Protein AF-Q10VW1-F1 (afdb_monomer_lite)

InterPro domains:
  IPR025457 Domain of unknown function DUF4277 [PF14104] (2-82)

Structure (mmCIF, N/CA/C/O backbone):
data_AF-Q10VW1-F1
#
_entry.id   AF-Q10VW1-F1
#
loop_
_atom_site.group_PDB
_atom_site.id
_atom_site.type_symbol
_atom_site.label_atom_id
_atom_site.label_alt_id
_atom_site.label_comp_id
_atom_site.label_asym_id
_atom_site.label_entity_id
_atom_site.label_seq_id
_atom_site.pdbx_PDB_ins_code
_atom_site.Cartn_x
_atom_site.Cartn_y
_atom_site.Cartn_z
_atom_site.occupancy
_atom_site.B_iso_or_equi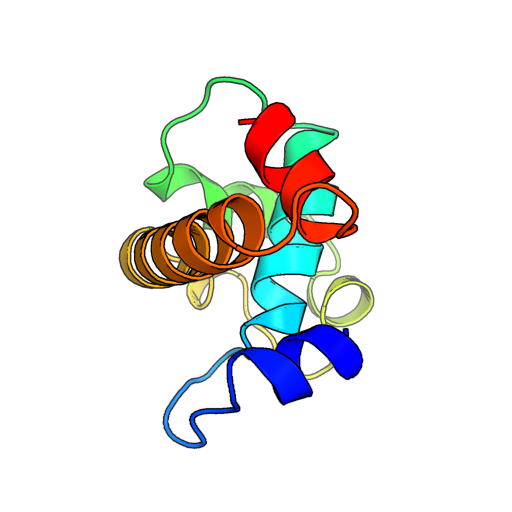v
_atom_site.auth_seq_id
_atom_site.auth_comp_id
_atom_site.auth_asym_id
_atom_site.auth_atom_id
_atom_site.pdbx_PDB_model_num
ATOM 1 N N . MET A 1 1 ? 3.885 -10.685 6.917 1.00 62.25 1 MET A N 1
ATOM 2 C CA . MET A 1 1 ? 3.449 -9.301 7.209 1.00 62.25 1 MET A CA 1
ATOM 3 C C . MET A 1 1 ? 3.435 -8.990 8.695 1.00 62.25 1 MET A C 1
ATOM 5 O O . MET A 1 1 ? 3.818 -7.882 9.040 1.00 62.25 1 MET A O 1
ATOM 9 N N . GLU A 1 2 ? 3.122 -9.950 9.572 1.00 68.81 2 GLU A N 1
ATOM 10 C CA . GLU A 1 2 ? 3.239 -9.770 11.033 1.00 68.81 2 GLU A CA 1
ATOM 11 C C . GLU A 1 2 ? 4.623 -9.292 11.488 1.00 68.81 2 GLU A C 1
ATOM 13 O O . GLU A 1 2 ? 4.698 -8.348 12.261 1.00 68.81 2 GLU A O 1
ATOM 18 N N . LEU A 1 3 ? 5.716 -9.835 10.937 1.00 70.50 3 LEU A N 1
ATOM 19 C CA . LEU A 1 3 ? 7.074 -9.377 11.270 1.00 70.50 3 LEU A CA 1
ATOM 20 C C . LEU A 1 3 ? 7.308 -7.887 10.960 1.00 70.50 3 LEU A C 1
ATOM 22 O O . LEU A 1 3 ? 8.066 -7.224 11.659 1.00 70.50 3 LEU A O 1
ATOM 26 N N . ILE A 1 4 ? 6.685 -7.356 9.903 1.00 71.62 4 ILE A N 1
ATOM 27 C CA . ILE A 1 4 ? 6.852 -5.945 9.537 1.00 71.62 4 ILE A CA 1
ATOM 28 C C . ILE A 1 4 ? 6.004 -5.061 10.448 1.00 71.62 4 ILE A C 1
ATOM 30 O O . ILE A 1 4 ? 6.515 -4.079 10.971 1.00 71.62 4 ILE A O 1
ATOM 34 N N . ASN A 1 5 ? 4.759 -5.460 10.711 1.00 74.00 5 ASN A N 1
ATOM 35 C CA . ASN A 1 5 ? 3.902 -4.780 11.684 1.00 74.00 5 ASN A CA 1
ATOM 36 C C . ASN A 1 5 ? 4.524 -4.785 13.092 1.00 74.00 5 ASN A C 1
ATOM 38 O O . ASN A 1 5 ? 4.390 -3.819 13.826 1.00 74.00 5 ASN A O 1
ATOM 42 N N . GLN A 1 6 ? 5.256 -5.839 13.463 1.00 75.88 6 GLN A N 1
ATOM 43 C CA . GLN A 1 6 ? 5.997 -5.883 14.723 1.00 75.88 6 GLN A CA 1
ATOM 44 C C . GLN A 1 6 ? 7.176 -4.898 14.741 1.00 75.88 6 GLN A C 1
ATOM 46 O O . GLN A 1 6 ? 7.459 -4.306 15.777 1.00 75.88 6 GLN A O 1
ATOM 51 N N . LYS A 1 7 ? 7.879 -4.732 13.612 1.00 74.31 7 LYS A N 1
ATOM 52 C CA . LYS A 1 7 ? 9.054 -3.851 13.510 1.00 74.31 7 LYS A CA 1
ATOM 53 C C . LYS A 1 7 ? 8.701 -2.370 13.378 1.00 74.31 7 LYS A C 1
ATOM 55 O O . LYS A 1 7 ? 9.436 -1.546 13.904 1.00 74.31 7 LYS A O 1
ATOM 60 N N . LEU A 1 8 ? 7.627 -2.051 12.659 1.00 75.62 8 LEU A N 1
ATOM 61 C CA . LEU A 1 8 ? 7.201 -0.675 12.374 1.00 75.62 8 LEU A CA 1
ATOM 62 C C . LEU A 1 8 ? 6.043 -0.210 13.269 1.00 75.62 8 LEU A C 1
ATOM 64 O O . LEU A 1 8 ? 5.707 0.967 13.275 1.00 75.62 8 LEU A O 1
ATOM 68 N N . GLY A 1 9 ? 5.455 -1.118 14.050 1.00 70.88 9 GLY A N 1
ATOM 69 C CA . GLY A 1 9 ? 4.266 -0.844 14.845 1.00 70.88 9 GLY A CA 1
ATOM 70 C C . GLY A 1 9 ? 2.974 -0.921 14.029 1.00 70.88 9 GLY A C 1
ATOM 71 O O . GLY A 1 9 ? 2.970 -1.053 12.803 1.00 70.88 9 GLY A O 1
ATOM 72 N N . VAL A 1 10 ? 1.853 -0.869 14.748 1.00 73.06 10 VAL A N 1
ATOM 73 C CA . VAL A 1 10 ? 0.507 -0.758 14.181 1.00 73.06 10 VAL A CA 1
ATOM 74 C C . VAL A 1 10 ? -0.137 0.476 14.791 1.00 73.06 10 VAL A C 1
ATOM 76 O O . VAL A 1 10 ? -0.272 0.556 16.012 1.00 73.06 10 VAL A O 1
ATOM 79 N N . ASP A 1 11 ? -0.530 1.424 13.947 1.00 78.31 11 ASP A N 1
ATOM 80 C CA . ASP A 1 11 ? -1.373 2.539 14.357 1.00 78.31 11 ASP A CA 1
ATOM 81 C C . ASP A 1 11 ? -2.845 2.126 14.230 1.00 78.31 11 ASP A C 1
ATOM 83 O O . ASP A 1 11 ? -3.345 1.864 13.136 1.00 78.31 11 ASP A O 1
ATOM 87 N N . ASN A 1 12 ? -3.546 2.055 15.363 1.00 74.69 12 ASN A N 1
ATOM 88 C CA . ASN A 1 12 ? -4.960 1.675 15.408 1.00 74.69 12 ASN A CA 1
ATOM 89 C C . ASN A 1 12 ? -5.895 2.750 14.820 1.00 74.69 12 ASN A C 1
ATOM 91 O O . ASN A 1 12 ? -7.076 2.473 14.617 1.00 74.69 12 ASN A O 1
ATOM 95 N N . GLY A 1 13 ? -5.400 3.968 14.571 1.00 81.56 13 GLY A N 1
ATOM 96 C CA . GLY A 1 13 ? -6.134 5.022 13.870 1.00 81.56 13 GLY A CA 1
ATOM 97 C C . GLY A 1 13 ? -6.111 4.878 12.346 1.00 81.56 13 GLY A C 1
ATOM 98 O O . GLY A 1 13 ? -6.891 5.538 11.655 1.00 81.56 13 GLY A O 1
ATOM 99 N N . GLU A 1 14 ? -5.247 4.020 11.800 1.00 85.44 14 GLU A N 1
ATOM 100 C CA . GLU A 1 14 ? -5.122 3.834 10.359 1.00 85.44 14 GLU A CA 1
ATOM 101 C C . GLU A 1 14 ? -6.085 2.775 9.816 1.00 85.44 14 GLU A C 1
ATOM 103 O O . GLU A 1 14 ? -6.284 1.704 10.383 1.00 85.44 14 GLU A O 1
ATOM 108 N N . LYS A 1 15 ? -6.650 3.056 8.637 1.00 90.56 15 LYS A N 1
ATOM 109 C CA . LYS A 1 15 ? -7.576 2.148 7.941 1.00 90.56 15 LYS A CA 1
ATOM 110 C C . LYS A 1 15 ? -6.884 0.939 7.297 1.00 90.56 15 LYS A C 1
ATOM 112 O O . LYS A 1 15 ? -7.555 -0.000 6.879 1.00 90.56 15 LYS A O 1
ATOM 117 N N . ILE A 1 16 ? -5.557 0.979 7.163 1.00 91.00 16 ILE A N 1
ATOM 118 C CA . ILE A 1 16 ? -4.753 -0.073 6.538 1.00 91.00 16 ILE A CA 1
ATOM 119 C C . ILE A 1 16 ? -3.391 -0.185 7.222 1.00 91.00 16 ILE A C 1
ATOM 121 O O . ILE A 1 16 ? -2.694 0.811 7.415 1.00 91.00 16 ILE A O 1
ATOM 125 N N . ALA A 1 17 ? -2.989 -1.410 7.556 1.00 90.12 17 ALA A N 1
ATOM 126 C CA . ALA A 1 17 ? -1.723 -1.654 8.235 1.00 90.12 17 ALA A CA 1
ATOM 127 C C . ALA A 1 17 ? -0.529 -1.562 7.272 1.00 90.12 17 ALA A C 1
ATOM 129 O O . ALA A 1 17 ? -0.614 -1.950 6.103 1.00 90.12 17 ALA A O 1
ATOM 130 N N . THR A 1 18 ? 0.635 -1.167 7.787 1.00 87.75 18 THR A N 1
ATOM 131 C CA . THR A 1 18 ? 1.885 -1.055 7.015 1.00 87.75 18 THR A CA 1
ATOM 132 C C . THR A 1 18 ? 2.247 -2.339 6.266 1.00 87.75 18 THR A C 1
ATOM 134 O O . THR A 1 18 ? 2.588 -2.305 5.084 1.00 87.75 18 THR A O 1
ATOM 137 N N . GLY A 1 19 ? 2.089 -3.507 6.892 1.00 86.88 19 GLY A N 1
ATOM 138 C CA . GLY A 1 19 ? 2.304 -4.792 6.232 1.00 86.88 19 GLY A CA 1
ATOM 139 C C . GLY A 1 19 ? 1.355 -5.051 5.055 1.00 86.88 19 GLY A C 1
ATOM 140 O O . GLY A 1 19 ? 1.751 -5.711 4.097 1.00 86.88 19 GLY A O 1
ATOM 141 N N . GLN A 1 20 ? 0.126 -4.529 5.079 1.00 91.06 20 GLN A N 1
ATOM 142 C CA . GLN A 1 20 ? -0.801 -4.630 3.945 1.00 91.06 20 GLN A CA 1
ATOM 143 C C . GLN A 1 20 ? -0.392 -3.688 2.810 1.00 91.06 20 GLN A C 1
ATOM 145 O O . GLN A 1 20 ? -0.406 -4.106 1.655 1.00 91.06 20 GLN A O 1
ATOM 150 N N . VAL A 1 21 ? 0.062 -2.471 3.128 1.00 90.19 21 VAL A N 1
ATOM 151 C CA . VAL A 1 21 ? 0.612 -1.532 2.133 1.00 90.19 21 VAL A CA 1
ATOM 152 C C . VAL A 1 21 ? 1.850 -2.121 1.454 1.00 90.19 21 VAL A C 1
ATOM 154 O O . VAL A 1 21 ? 1.947 -2.107 0.233 1.00 90.19 21 VAL A O 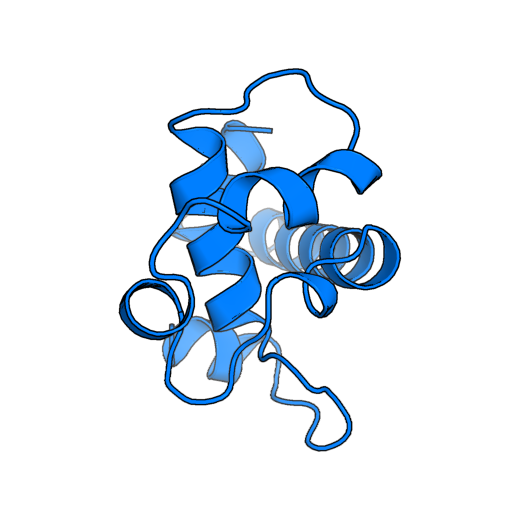1
ATOM 157 N N . ILE A 1 22 ? 2.751 -2.756 2.207 1.00 87.06 22 ILE A N 1
ATOM 158 C CA . ILE A 1 22 ? 3.915 -3.455 1.634 1.00 87.06 22 ILE A CA 1
ATOM 159 C C . ILE A 1 22 ? 3.487 -4.606 0.730 1.00 87.06 22 ILE A C 1
ATOM 161 O O . ILE A 1 22 ? 4.089 -4.839 -0.317 1.00 87.06 22 ILE A O 1
ATOM 165 N N . LYS A 1 23 ? 2.424 -5.324 1.104 1.00 88.06 23 LYS A N 1
ATOM 166 C CA . LYS A 1 23 ? 1.881 -6.402 0.274 1.00 88.06 23 LYS A CA 1
ATOM 167 C C . LYS A 1 23 ? 1.383 -5.828 -1.045 1.00 88.06 23 LYS A C 1
ATOM 169 O O . LYS A 1 23 ? 1.676 -6.389 -2.096 1.00 88.06 23 LYS A O 1
ATOM 174 N N . ALA A 1 24 ? 0.683 -4.699 -0.980 1.00 89.81 24 ALA A N 1
ATOM 175 C CA . ALA A 1 24 ? 0.228 -3.970 -2.149 1.00 89.81 24 ALA A CA 1
ATOM 176 C C . ALA A 1 24 ? 1.408 -3.495 -3.010 1.00 89.81 24 ALA A C 1
ATOM 178 O O . ALA A 1 24 ? 1.368 -3.697 -4.216 1.00 89.81 24 ALA A O 1
ATOM 179 N N . LEU A 1 25 ? 2.478 -2.950 -2.416 1.00 85.06 25 LEU A N 1
ATOM 180 C CA . LEU A 1 25 ? 3.682 -2.500 -3.132 1.00 85.06 25 LEU A CA 1
ATOM 181 C C . LEU A 1 25 ? 4.372 -3.643 -3.877 1.00 85.06 25 LEU A C 1
ATOM 183 O O . LEU A 1 25 ? 4.792 -3.464 -5.013 1.00 85.06 25 LEU A O 1
ATOM 187 N N . ILE A 1 26 ? 4.448 -4.833 -3.277 1.00 82.81 26 ILE A N 1
ATOM 188 C CA . ILE A 1 26 ? 5.002 -6.023 -3.938 1.00 82.81 26 ILE A CA 1
ATOM 189 C C . ILE A 1 26 ? 4.097 -6.466 -5.095 1.00 82.81 26 ILE A C 1
ATOM 191 O O . ILE A 1 26 ? 4.583 -6.745 -6.187 1.00 82.81 26 ILE A O 1
ATOM 195 N N . LEU A 1 27 ? 2.778 -6.507 -4.878 1.00 84.75 27 LEU A N 1
ATOM 196 C CA . LEU A 1 27 ? 1.807 -6.869 -5.918 1.00 84.75 27 LEU A CA 1
ATOM 197 C C . LEU A 1 27 ? 1.787 -5.856 -7.073 1.00 84.75 27 LEU A C 1
ATOM 199 O O . LEU A 1 27 ? 1.601 -6.245 -8.224 1.00 84.75 27 LEU A O 1
ATOM 203 N N . ASN A 1 28 ? 1.993 -4.575 -6.769 1.00 77.94 28 ASN A N 1
ATOM 204 C CA . ASN A 1 28 ? 2.042 -3.490 -7.738 1.00 77.94 28 ASN A CA 1
ATOM 205 C C . ASN A 1 28 ? 3.394 -3.424 -8.466 1.00 77.94 28 ASN A C 1
ATOM 207 O O . ASN A 1 28 ? 3.405 -3.260 -9.678 1.00 77.94 28 ASN A O 1
ATOM 211 N N . GLY A 1 29 ? 4.522 -3.657 -7.786 1.00 67.25 29 GLY A N 1
ATOM 212 C CA . GLY A 1 29 ? 5.861 -3.726 -8.393 1.00 67.25 29 GLY A CA 1
ATOM 213 C C . GLY A 1 29 ? 6.014 -4.847 -9.431 1.00 67.25 29 GLY A C 1
ATOM 214 O O . GLY A 1 29 ? 6.871 -4.771 -10.305 1.00 67.25 29 GLY A O 1
ATOM 215 N N . LEU A 1 30 ? 5.130 -5.850 -9.402 1.00 58.69 30 LEU A N 1
ATOM 216 C CA . LEU A 1 30 ? 5.007 -6.872 -10.447 1.00 58.69 30 LEU A CA 1
ATOM 217 C C . LEU A 1 30 ? 4.229 -6.398 -11.697 1.00 58.69 30 LEU A C 1
ATOM 219 O O . LEU A 1 30 ? 4.219 -7.113 -12.695 1.00 58.69 30 LEU A O 1
ATOM 223 N N . GLY A 1 31 ? 3.578 -5.227 -11.669 1.00 52.47 31 GLY A N 1
ATOM 224 C CA . GLY A 1 31 ? 2.688 -4.753 -12.742 1.00 52.47 31 GLY A CA 1
ATOM 225 C C . GLY A 1 31 ? 2.689 -3.246 -13.057 1.00 52.47 31 GLY A C 1
ATOM 226 O O . GLY A 1 31 ? 2.034 -2.852 -14.018 1.00 52.47 31 GLY A O 1
ATOM 227 N N . MET A 1 32 ? 3.387 -2.395 -12.295 1.00 56.75 32 MET A N 1
ATOM 228 C CA . MET A 1 32 ? 3.279 -0.926 -12.382 1.00 56.75 32 MET A CA 1
ATOM 229 C C . MET A 1 32 ? 4.604 -0.171 -12.192 1.00 56.75 32 MET A C 1
ATOM 231 O O . MET A 1 32 ? 4.655 0.912 -11.612 1.00 56.75 32 MET A O 1
ATOM 235 N N . VAL A 1 33 ? 5.690 -0.693 -12.757 1.00 55.38 33 VAL A N 1
ATOM 236 C CA . VAL A 1 33 ? 6.956 0.052 -12.821 1.00 55.38 33 VAL A CA 1
ATOM 237 C C . VAL A 1 33 ? 6.726 1.357 -13.608 1.00 55.38 33 VAL A C 1
ATOM 239 O O . VAL A 1 33 ? 6.194 1.311 -14.717 1.00 55.38 33 VAL A O 1
ATOM 242 N N . SER A 1 34 ? 7.129 2.509 -13.051 1.00 63.44 34 SER A N 1
ATOM 243 C CA . SER A 1 34 ? 7.141 3.865 -13.659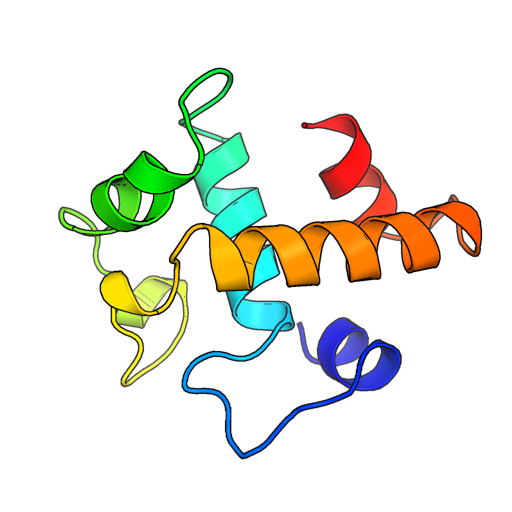 1.00 63.44 34 SER A CA 1
ATOM 244 C C . SER A 1 34 ? 5.828 4.676 -13.769 1.00 63.44 34 SER A C 1
ATOM 246 O O . SER A 1 34 ? 5.748 5.599 -14.581 1.00 63.44 34 SER A O 1
ATOM 248 N N . ARG A 1 35 ? 4.806 4.418 -12.937 1.00 72.75 35 ARG A N 1
ATOM 249 C CA . ARG A 1 35 ? 3.605 5.284 -12.851 1.00 72.75 35 ARG A CA 1
ATOM 250 C C . ARG A 1 35 ? 3.600 6.186 -11.601 1.00 72.75 35 ARG A C 1
ATOM 252 O O . ARG A 1 35 ? 4.150 5.785 -10.580 1.00 72.75 35 ARG A O 1
ATOM 259 N N . PRO A 1 36 ? 2.959 7.374 -11.647 1.00 80.50 36 PRO A N 1
ATOM 260 C CA . PRO A 1 36 ? 2.782 8.226 -10.468 1.00 80.50 36 PRO A CA 1
ATOM 261 C C . PRO A 1 36 ? 2.072 7.525 -9.296 1.00 80.50 36 PRO A C 1
ATOM 263 O O . PRO A 1 36 ? 1.113 6.784 -9.516 1.00 80.50 36 PRO A O 1
ATOM 266 N N . LEU A 1 37 ? 2.486 7.821 -8.055 1.00 79.38 37 LEU A N 1
ATOM 267 C CA . LEU A 1 37 ? 1.953 7.198 -6.828 1.00 79.38 37 LEU A CA 1
ATOM 268 C C . LEU A 1 37 ? 0.442 7.393 -6.634 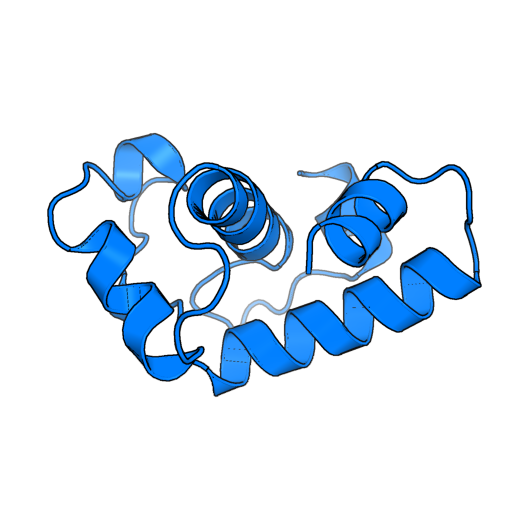1.00 79.38 37 LEU A C 1
ATOM 270 O O . LEU A 1 37 ? -0.227 6.492 -6.143 1.00 79.38 37 LEU A O 1
ATOM 274 N N . TYR A 1 38 ? -0.125 8.518 -7.075 1.00 80.44 38 TYR A N 1
ATOM 275 C CA . TYR A 1 38 ? -1.568 8.766 -6.959 1.00 80.44 38 TYR A CA 1
ATOM 276 C C . TYR A 1 38 ? -2.430 7.797 -7.796 1.00 80.44 38 TYR A C 1
ATOM 278 O O . TYR A 1 38 ? -3.624 7.667 -7.546 1.00 80.44 38 TYR A O 1
ATOM 286 N N . LEU A 1 39 ? -1.846 7.096 -8.780 1.00 84.88 39 LEU A N 1
ATOM 287 C CA . LEU A 1 39 ? -2.530 6.057 -9.568 1.00 84.88 39 LEU A CA 1
ATOM 288 C C . LEU A 1 39 ? -2.465 4.671 -8.910 1.00 84.88 39 LEU A C 1
ATOM 290 O O . LEU A 1 39 ? -2.961 3.693 -9.468 1.00 84.88 39 LEU A O 1
ATOM 294 N N . PHE A 1 40 ? -1.819 4.551 -7.753 1.00 86.94 40 PHE A N 1
ATOM 295 C CA . PHE A 1 40 ? -1.617 3.267 -7.100 1.00 86.94 40 PHE A CA 1
ATOM 296 C C . PHE A 1 40 ? -2.929 2.649 -6.607 1.00 86.94 40 PHE A C 1
ATOM 298 O O . PHE A 1 40 ? -3.135 1.448 -6.773 1.00 86.94 40 PHE A O 1
ATOM 305 N N . SER A 1 41 ? -3.843 3.454 -6.062 1.00 89.50 41 SER A N 1
ATOM 306 C CA . SER A 1 41 ? -5.189 3.002 -5.688 1.00 89.50 41 SER A CA 1
ATOM 307 C C . SER A 1 41 ? -5.946 2.430 -6.895 1.00 89.50 41 SER A C 1
ATOM 309 O O . SER A 1 41 ? -6.529 1.349 -6.791 1.00 89.50 41 SER A O 1
ATOM 311 N N . GLN A 1 42 ? -5.834 3.074 -8.064 1.00 89.12 42 GLN A N 1
ATOM 312 C CA . GLN A 1 42 ? -6.483 2.643 -9.310 1.00 89.12 42 GLN A CA 1
ATOM 313 C C . GLN A 1 42 ? -6.032 1.258 -9.771 1.00 89.12 42 GLN A C 1
ATOM 315 O O . GLN A 1 42 ? -6.815 0.508 -10.348 1.00 89.12 42 GLN A O 1
ATOM 320 N N . PHE A 1 43 ? -4.789 0.864 -9.473 1.00 86.56 43 PHE A N 1
ATOM 321 C CA . PHE A 1 43 ? -4.318 -0.490 -9.769 1.00 86.56 43 PHE A CA 1
ATOM 322 C C . PHE A 1 43 ? -5.191 -1.571 -9.136 1.00 86.56 43 PHE A C 1
ATOM 324 O O . PHE A 1 43 ? -5.259 -2.674 -9.670 1.00 86.56 43 PHE A O 1
ATOM 331 N N . PHE A 1 44 ? -5.800 -1.292 -7.984 1.00 89.81 44 PHE A N 1
ATOM 332 C CA . PHE A 1 44 ? -6.590 -2.264 -7.239 1.00 89.81 44 PHE A CA 1
ATOM 333 C C . PHE A 1 44 ? -8.099 -2.140 -7.473 1.00 89.81 44 PHE A C 1
ATOM 335 O O . PHE A 1 44 ? -8.830 -2.986 -6.966 1.00 89.81 44 PHE A O 1
ATOM 342 N N . GLU A 1 45 ? -8.570 -1.150 -8.240 1.00 89.25 45 GLU A N 1
ATOM 343 C CA . GLU A 1 45 ? -10.004 -0.940 -8.508 1.00 89.25 45 GLU A CA 1
ATOM 344 C C . GLU A 1 45 ? -10.645 -2.115 -9.256 1.00 89.25 45 GLU A C 1
ATOM 346 O O . GLU A 1 45 ? -11.769 -2.510 -8.955 1.00 89.25 45 GLU A O 1
ATOM 351 N N . ASP A 1 46 ? -9.917 -2.720 -10.194 1.00 88.06 46 ASP A N 1
ATOM 352 C CA . ASP A 1 46 ? -10.366 -3.868 -10.987 1.00 88.06 46 ASP A CA 1
ATOM 353 C C . ASP A 1 46 ? -9.932 -5.223 -10.388 1.00 88.06 46 ASP A C 1
ATOM 355 O O . ASP A 1 46 ? -10.062 -6.270 -11.029 1.00 88.06 46 ASP A O 1
ATOM 359 N N . LYS A 1 47 ? -9.402 -5.229 -9.155 1.00 88.19 47 LYS A N 1
ATOM 360 C CA . LYS A 1 47 ? -8.855 -6.424 -8.492 1.00 88.19 47 LYS A CA 1
ATOM 361 C C . LYS A 1 47 ? -9.662 -6.779 -7.256 1.00 88.19 47 LYS A C 1
ATOM 363 O O . LYS A 1 47 ? -10.242 -5.935 -6.586 1.00 88.19 47 LYS A O 1
ATOM 368 N N . ALA A 1 48 ? -9.629 -8.059 -6.891 1.00 92.56 48 ALA A N 1
ATOM 369 C CA . ALA A 1 48 ? -10.226 -8.551 -5.652 1.00 92.56 48 ALA A CA 1
ATOM 370 C C . ALA A 1 48 ? -9.389 -8.124 -4.426 1.00 92.56 48 ALA A C 1
ATOM 372 O O . ALA A 1 48 ? -8.748 -8.960 -3.786 1.00 92.56 48 ALA A O 1
ATOM 373 N N . ILE A 1 49 ? -9.352 -6.821 -4.121 1.00 92.75 49 ILE A N 1
ATOM 374 C CA . ILE A 1 49 ? -8.447 -6.229 -3.129 1.00 92.75 49 ILE A CA 1
ATOM 375 C C . ILE A 1 49 ? -8.614 -6.841 -1.739 1.00 92.75 49 ILE A C 1
ATOM 377 O O . ILE A 1 49 ? -7.613 -7.149 -1.102 1.00 92.75 49 ILE A O 1
ATOM 381 N N . GLU A 1 50 ? -9.839 -7.136 -1.301 1.00 94.00 50 GLU A N 1
ATOM 382 C CA . GLU A 1 50 ? -10.059 -7.776 -0.002 1.00 94.00 50 GLU A CA 1
ATOM 383 C C . GLU A 1 50 ? -9.447 -9.180 0.065 1.00 94.00 50 GLU A C 1
ATOM 385 O O . GLU A 1 50 ? -8.857 -9.574 1.069 1.00 94.00 50 GLU A O 1
ATOM 390 N N . LYS A 1 51 ? -9.498 -9.929 -1.043 1.00 92.31 51 LYS A N 1
ATOM 391 C CA . LYS A 1 51 ? -8.844 -11.240 -1.144 1.00 92.31 51 LYS A CA 1
ATOM 392 C C . LYS A 1 51 ? -7.319 -11.109 -1.147 1.00 92.31 51 LYS A C 1
ATOM 394 O O . LYS A 1 51 ? -6.615 -11.992 -0.658 1.00 92.31 51 LYS A O 1
ATOM 399 N N . LEU A 1 52 ? -6.800 -10.022 -1.714 1.00 91.00 52 LEU A N 1
ATOM 400 C CA . LEU A 1 52 ? -5.365 -9.773 -1.825 1.00 91.00 52 LEU A CA 1
ATOM 401 C C . LEU A 1 52 ? -4.768 -9.224 -0.528 1.00 91.00 52 LEU A C 1
ATOM 403 O O . LEU A 1 52 ? -3.681 -9.652 -0.141 1.00 91.00 52 LEU A O 1
ATOM 407 N N . LEU A 1 53 ? -5.448 -8.302 0.149 1.00 91.56 53 LEU A N 1
ATOM 408 C CA . LEU A 1 53 ? -4.898 -7.503 1.246 1.00 91.56 53 LEU A CA 1
ATOM 409 C C . LEU A 1 53 ? -5.584 -7.761 2.594 1.00 91.56 53 LEU A C 1
ATOM 411 O O . LEU A 1 53 ? -4.948 -7.543 3.623 1.00 91.56 53 LEU A O 1
ATOM 415 N N . GLY A 1 54 ? -6.806 -8.294 2.609 1.00 92.75 54 GLY A N 1
ATOM 416 C CA . GLY A 1 54 ? -7.576 -8.619 3.813 1.00 92.75 54 GLY A CA 1
ATOM 417 C C . GLY A 1 54 ? -8.991 -8.036 3.785 1.00 92.75 54 GLY A C 1
ATOM 418 O O . GLY A 1 54 ? -9.257 -7.064 3.082 1.00 92.75 54 GLY A O 1
ATOM 419 N N . THR A 1 55 ? -9.896 -8.630 4.561 1.00 92.25 55 THR A N 1
ATOM 420 C CA . THR A 1 55 ? -11.304 -8.210 4.666 1.00 92.25 55 THR A C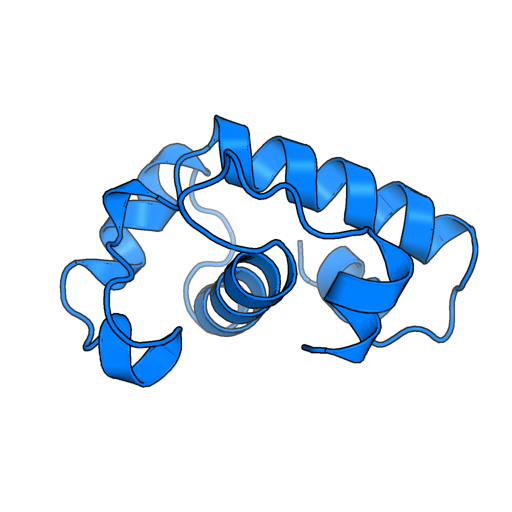A 1
ATOM 421 C C . THR A 1 55 ? -11.430 -6.752 5.113 1.00 92.25 55 THR A C 1
ATOM 423 O O . THR A 1 55 ? -10.734 -6.337 6.041 1.00 92.25 55 THR A O 1
ATOM 426 N N . GLY A 1 56 ? -12.334 -5.987 4.489 1.00 91.81 56 GLY A N 1
ATOM 427 C CA . GLY A 1 56 ? -12.610 -4.591 4.840 1.00 91.81 56 GLY A CA 1
ATOM 428 C C . GLY A 1 56 ? -11.600 -3.581 4.291 1.00 91.81 56 GLY A C 1
ATOM 429 O O . GLY A 1 56 ? -11.711 -2.391 4.589 1.00 91.81 56 GLY A O 1
ATOM 430 N N . ILE A 1 57 ? -10.618 -4.028 3.500 1.00 93.88 57 ILE A N 1
ATOM 431 C CA . ILE A 1 57 ? -9.655 -3.145 2.838 1.00 93.88 57 ILE A CA 1
ATOM 432 C C . ILE A 1 57 ? -10.249 -2.586 1.548 1.00 93.88 57 ILE A C 1
ATOM 434 O O . ILE A 1 57 ? -10.702 -3.333 0.685 1.00 93.88 57 ILE A O 1
ATOM 438 N N . ASN A 1 58 ? -10.169 -1.266 1.399 1.00 93.44 58 ASN A N 1
ATOM 439 C CA . ASN A 1 58 ? -10.565 -0.533 0.203 1.00 93.44 58 ASN A CA 1
ATOM 440 C C . ASN A 1 58 ? -9.316 0.030 -0.506 1.00 93.44 58 ASN A C 1
ATOM 442 O O . ASN A 1 58 ? -8.335 0.395 0.149 1.00 93.44 58 ASN A O 1
ATOM 446 N N . SER A 1 59 ? -9.338 0.094 -1.841 1.00 92.69 59 SER A N 1
ATOM 447 C CA . SER A 1 59 ? -8.253 0.658 -2.653 1.00 92.69 59 SER A CA 1
ATOM 448 C C . SER A 1 59 ? -7.968 2.124 -2.325 1.00 92.69 59 SER A C 1
ATOM 450 O O . SER A 1 59 ? -6.815 2.541 -2.394 1.00 92.69 59 SER A O 1
ATOM 452 N N . GLU A 1 60 ? -8.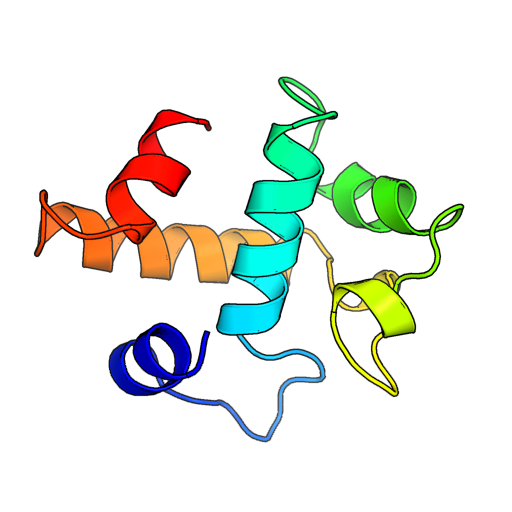969 2.889 -1.885 1.00 92.50 60 GLU A N 1
ATOM 453 C CA . GLU A 1 60 ? -8.820 4.291 -1.468 1.00 92.50 60 GLU A CA 1
ATOM 454 C C . GLU A 1 60 ? -7.888 4.470 -0.251 1.00 92.50 60 GLU A C 1
ATOM 456 O O . GLU A 1 60 ? -7.346 5.554 -0.021 1.00 92.50 60 GLU A O 1
ATOM 461 N N . TYR A 1 61 ? -7.665 3.406 0.532 1.00 93.19 61 TYR A N 1
ATOM 462 C CA . TYR A 1 61 ? -6.742 3.433 1.671 1.00 93.19 61 TYR A CA 1
ATOM 463 C C . TYR A 1 61 ? -5.273 3.445 1.218 1.00 93.19 61 TYR A C 1
ATOM 465 O O . TYR A 1 61 ? -4.390 3.789 2.002 1.00 93.19 61 TYR A O 1
ATOM 473 N N . LEU A 1 62 ? -5.010 3.094 -0.044 1.00 90.62 62 LEU A N 1
ATOM 474 C CA . LEU A 1 62 ? -3.698 3.119 -0.688 1.00 90.62 62 LEU A CA 1
ATOM 475 C C . LEU A 1 62 ? -3.496 4.438 -1.454 1.00 90.62 62 LEU A C 1
ATOM 477 O O . LEU A 1 62 ? -3.229 4.437 -2.655 1.00 90.62 62 LEU A O 1
ATOM 481 N N . ASN A 1 63 ? -3.666 5.564 -0.763 1.00 89.25 63 ASN A N 1
ATOM 482 C CA . ASN A 1 63 ? -3.333 6.885 -1.302 1.00 89.25 63 ASN A CA 1
ATOM 483 C C . ASN A 1 63 ? -1.826 7.172 -1.209 1.00 89.25 63 ASN A C 1
ATOM 485 O O . ASN A 1 63 ? -1.087 6.519 -0.466 1.00 89.25 63 ASN A O 1
ATOM 489 N N . ASP A 1 64 ? -1.387 8.162 -1.979 1.00 86.88 64 ASP A N 1
ATOM 490 C CA . ASP A 1 64 ? 0.001 8.608 -2.077 1.00 86.88 64 ASP A CA 1
ATOM 491 C C . ASP A 1 64 ? 0.591 9.029 -0.727 1.00 86.88 64 ASP A C 1
ATOM 493 O O . ASP A 1 64 ? 1.713 8.629 -0.423 1.00 86.88 64 ASP A O 1
ATOM 497 N N . ASP A 1 65 ? -0.174 9.719 0.121 1.00 89.00 65 ASP A N 1
ATOM 498 C CA . ASP A 1 65 ? 0.254 10.084 1.477 1.00 89.00 65 ASP A CA 1
ATOM 499 C C . ASP A 1 65 ? 0.605 8.854 2.331 1.00 89.00 65 ASP A C 1
ATOM 501 O O . ASP A 1 65 ? 1.656 8.802 2.981 1.00 89.00 65 ASP A O 1
ATOM 505 N N . LYS A 1 66 ? -0.276 7.844 2.362 1.00 89.19 66 LYS A N 1
ATOM 506 C CA . LYS A 1 66 ? -0.045 6.617 3.139 1.00 89.19 66 LYS A CA 1
ATOM 507 C C . LYS A 1 66 ? 1.118 5.813 2.566 1.00 89.19 66 LYS A C 1
ATOM 509 O O . LYS A 1 66 ? 1.937 5.299 3.328 1.00 89.19 66 LYS A O 1
ATOM 514 N N . ILE A 1 67 ? 1.189 5.698 1.242 1.00 87.81 67 ILE A N 1
ATOM 515 C CA . ILE A 1 67 ? 2.259 4.963 0.567 1.00 87.81 67 ILE A CA 1
ATOM 516 C C . ILE A 1 67 ? 3.607 5.645 0.810 1.00 87.81 67 ILE A C 1
ATOM 518 O O . ILE A 1 67 ? 4.552 4.956 1.186 1.00 87.81 67 ILE A O 1
ATOM 522 N N . GLY A 1 68 ? 3.680 6.973 0.682 1.00 86.75 68 GLY A N 1
ATOM 523 C CA . GLY A 1 68 ? 4.891 7.759 0.913 1.00 86.75 68 GLY A CA 1
ATOM 524 C C . GLY A 1 68 ? 5.460 7.548 2.314 1.00 86.75 68 GLY A C 1
ATOM 525 O O . GLY A 1 68 ? 6.615 7.150 2.443 1.00 86.75 68 GLY A O 1
ATOM 526 N N . ARG A 1 69 ? 4.626 7.670 3.360 1.00 88.56 69 ARG A N 1
ATOM 527 C CA . ARG A 1 69 ? 5.062 7.407 4.748 1.00 88.56 69 ARG A CA 1
ATOM 528 C C . ARG A 1 69 ? 5.596 5.989 4.938 1.00 88.56 69 ARG A C 1
ATOM 530 O O . ARG A 1 69 ? 6.634 5.789 5.556 1.00 88.56 69 ARG A O 1
ATOM 537 N N . VAL A 1 70 ? 4.907 4.997 4.374 1.00 87.12 70 VAL A N 1
ATOM 538 C CA . VAL A 1 70 ? 5.346 3.599 4.460 1.00 87.12 70 VAL A CA 1
ATOM 539 C C . VAL A 1 70 ? 6.665 3.380 3.710 1.00 87.12 70 VAL A C 1
ATOM 541 O O . VAL A 1 70 ? 7.502 2.612 4.179 1.00 87.12 70 VAL A O 1
ATOM 544 N N . MET A 1 71 ? 6.877 4.045 2.571 1.00 83.19 71 MET A N 1
ATOM 545 C CA . MET A 1 71 ? 8.148 4.003 1.845 1.00 83.19 71 MET A CA 1
ATOM 546 C C . MET A 1 71 ? 9.284 4.642 2.652 1.00 83.19 71 MET A C 1
ATOM 548 O O . MET A 1 71 ? 10.369 4.062 2.690 1.00 83.19 71 MET A O 1
ATOM 552 N N . ASP A 1 72 ? 9.030 5.752 3.349 1.00 85.75 72 ASP A N 1
ATOM 553 C CA . ASP A 1 72 ? 10.006 6.375 4.252 1.00 85.75 72 ASP A CA 1
ATOM 554 C C . ASP A 1 72 ? 10.389 5.424 5.399 1.00 85.75 72 ASP A C 1
ATOM 556 O O . ASP A 1 72 ? 11.577 5.175 5.631 1.00 85.75 72 ASP A O 1
ATOM 560 N N . ASP A 1 73 ? 9.402 4.807 6.057 1.00 84.50 73 ASP A N 1
ATOM 561 C CA . ASP A 1 73 ? 9.622 3.838 7.141 1.00 84.50 73 ASP A CA 1
ATOM 562 C C . ASP A 1 73 ? 10.442 2.627 6.669 1.00 84.50 73 ASP A C 1
ATOM 564 O O . ASP A 1 73 ? 11.384 2.172 7.329 1.00 84.50 73 ASP A O 1
ATOM 568 N N . ILE A 1 74 ? 10.098 2.105 5.490 1.00 80.00 74 ILE A N 1
ATOM 569 C CA . ILE A 1 74 ? 10.801 1.005 4.828 1.00 80.00 74 ILE A CA 1
ATOM 570 C C . ILE A 1 74 ? 12.234 1.399 4.507 1.00 80.00 74 ILE A C 1
ATOM 572 O O . ILE A 1 74 ? 13.139 0.607 4.771 1.00 80.00 74 ILE A O 1
ATOM 576 N N . TYR A 1 75 ? 12.448 2.592 3.956 1.00 79.44 75 TYR A N 1
ATOM 577 C CA . TYR A 1 75 ? 13.770 3.085 3.602 1.00 79.44 75 TYR A CA 1
ATOM 578 C C . TYR A 1 75 ? 14.676 3.152 4.836 1.00 79.44 75 TYR A C 1
ATOM 580 O O . TYR A 1 75 ? 15.766 2.575 4.829 1.00 79.44 75 TYR A O 1
ATOM 588 N N . GLN A 1 76 ? 14.190 3.726 5.941 1.00 81.19 76 GLN A N 1
ATOM 589 C CA . GLN A 1 76 ? 14.926 3.760 7.211 1.00 81.19 76 GLN A CA 1
ATOM 590 C C . GLN A 1 76 ? 15.221 2.350 7.756 1.00 81.19 76 GLN A C 1
ATOM 592 O O . GLN A 1 76 ? 16.334 2.055 8.209 1.00 81.19 76 GLN A O 1
ATOM 597 N N . LEU A 1 77 ? 14.252 1.435 7.662 1.00 77.44 77 LEU A N 1
ATOM 598 C CA . LEU A 1 77 ? 14.422 0.048 8.099 1.00 77.44 77 LEU A CA 1
ATOM 599 C C . LEU A 1 77 ? 15.397 -0.747 7.207 1.00 77.44 77 LEU A C 1
ATOM 601 O O . LEU A 1 77 ? 16.120 -1.622 7.684 1.00 77.44 77 LEU A O 1
ATOM 605 N N . GLY A 1 78 ? 15.421 -0.471 5.904 1.00 72.94 78 GLY A N 1
ATOM 606 C CA . GLY A 1 78 ? 16.317 -1.115 4.946 1.00 72.94 78 GLY A CA 1
ATOM 607 C C . GLY A 1 78 ? 17.761 -0.635 5.069 1.00 72.94 78 GLY A C 1
ATOM 608 O O . GLY A 1 78 ? 18.674 -1.455 4.976 1.00 72.94 78 GLY A O 1
ATOM 609 N N . LEU A 1 79 ? 17.972 0.656 5.355 1.00 66.94 79 LEU A N 1
ATOM 610 C CA . LEU A 1 79 ? 19.296 1.211 5.663 1.00 66.94 79 LEU A CA 1
ATOM 611 C C . LEU A 1 79 ? 19.906 0.582 6.919 1.00 66.94 79 LEU A C 1
ATOM 613 O O . LEU A 1 79 ? 21.112 0.354 6.984 1.00 66.94 79 LEU A O 1
ATOM 617 N N . THR A 1 80 ? 19.069 0.266 7.904 1.00 67.31 80 THR A N 1
ATOM 618 C CA . THR A 1 80 ? 19.504 -0.376 9.149 1.00 67.31 80 THR A CA 1
ATOM 619 C C . THR A 1 80 ? 19.648 -1.896 9.026 1.00 67.31 80 THR A C 1
ATOM 621 O O . THR A 1 80 ? 20.322 -2.508 9.856 1.00 67.31 80 THR A O 1
ATOM 624 N N . ASN A 1 81 ? 19.058 -2.535 8.004 1.00 68.19 81 ASN A N 1
ATOM 625 C CA . ASN A 1 81 ? 19.083 -3.992 7.850 1.00 68.19 81 ASN A CA 1
ATOM 626 C C . ASN A 1 81 ? 19.067 -4.456 6.377 1.00 68.19 81 ASN A C 1
ATOM 628 O O . ASN A 1 81 ? 18.041 -4.890 5.843 1.00 68.19 81 ASN A O 1
ATOM 632 N N . LEU A 1 82 ? 20.250 -4.431 5.749 1.00 60.56 82 LEU A N 1
ATOM 633 C CA . LEU A 1 82 ? 20.495 -4.768 4.335 1.00 60.56 82 LEU A CA 1
ATOM 634 C C . LEU A 1 82 ? 20.072 -6.195 3.907 1.00 60.56 82 LEU A C 1
ATOM 636 O O . LEU A 1 82 ? 19.990 -6.467 2.714 1.00 60.56 82 LEU A O 1
ATOM 640 N N . GLY A 1 83 ? 19.802 -7.113 4.845 1.00 63.28 83 GLY A N 1
ATOM 641 C CA . GLY A 1 83 ? 19.348 -8.488 4.563 1.00 63.28 83 GLY A CA 1
ATOM 642 C C . GLY A 1 83 ? 17.833 -8.704 4.675 1.00 63.28 83 GLY A C 1
ATOM 643 O O . GLY A 1 83 ? 17.349 -9.824 4.525 1.00 63.28 83 GLY A O 1
ATOM 644 N N . SER A 1 84 ? 17.070 -7.657 4.990 1.00 65.00 84 SER A N 1
ATOM 645 C CA . SER A 1 84 ? 15.623 -7.738 5.194 1.00 65.00 84 SER A CA 1
ATOM 646 C C . SER A 1 84 ? 14.864 -7.946 3.872 1.00 65.00 84 SER A C 1
ATOM 648 O O . SER A 1 84 ? 15.216 -7.318 2.875 1.00 65.00 84 SER A O 1
ATOM 650 N N . PRO A 1 85 ? 13.743 -8.698 3.840 1.00 62.53 85 PRO A N 1
ATOM 651 C CA . PRO A 1 85 ? 12.830 -8.716 2.687 1.00 62.53 85 PRO A CA 1
ATOM 652 C C . PRO A 1 85 ? 12.361 -7.315 2.255 1.00 62.53 85 PRO A C 1
ATOM 654 O O . PRO A 1 85 ? 12.024 -7.095 1.097 1.00 62.53 85 PRO A O 1
ATOM 657 N N . VAL A 1 86 ? 12.386 -6.353 3.181 1.00 65.62 86 VAL A N 1
ATOM 658 C CA . VAL A 1 86 ? 12.083 -4.935 2.947 1.00 65.62 86 VAL A CA 1
ATOM 659 C C . VAL A 1 86 ? 13.123 -4.262 2.037 1.00 65.62 86 VAL A C 1
ATOM 661 O O . VAL A 1 86 ? 12.766 -3.426 1.215 1.00 65.62 86 VAL A O 1
ATOM 664 N N . TYR A 1 87 ? 14.391 -4.678 2.106 1.00 66.25 87 TYR A N 1
ATOM 665 C CA . TYR A 1 87 ? 15.453 -4.181 1.226 1.00 66.25 87 TYR A CA 1
ATOM 666 C C . TYR A 1 87 ? 15.198 -4.526 -0.249 1.00 66.25 87 TYR A C 1
ATOM 668 O O . TYR A 1 87 ? 15.496 -3.731 -1.138 1.00 66.25 87 TYR A O 1
ATOM 676 N N . VAL A 1 88 ? 14.593 -5.689 -0.520 1.00 65.50 88 VAL A N 1
ATOM 677 C CA . VAL A 1 88 ? 14.198 -6.082 -1.883 1.00 65.50 88 VAL A CA 1
ATOM 678 C C . VAL A 1 88 ? 13.120 -5.147 -2.420 1.00 65.50 88 VAL A C 1
ATOM 680 O O . VAL A 1 88 ? 13.191 -4.761 -3.581 1.00 65.50 88 VAL A O 1
ATOM 683 N N . VAL A 1 89 ? 12.164 -4.744 -1.576 1.00 64.88 89 VAL A N 1
ATOM 684 C CA . VAL A 1 89 ? 11.140 -3.764 -1.958 1.00 64.88 89 VAL A CA 1
ATOM 685 C C . VAL A 1 89 ? 11.807 -2.442 -2.332 1.00 64.88 89 VAL A C 1
ATOM 687 O O . VAL A 1 89 ? 11.554 -1.965 -3.423 1.00 64.88 89 VAL A O 1
ATOM 690 N N . ILE A 1 90 ? 12.734 -1.912 -1.525 1.00 66.06 90 ILE A N 1
ATOM 691 C CA . ILE A 1 90 ? 13.457 -0.664 -1.854 1.00 66.06 90 ILE A CA 1
ATOM 692 C C . ILE A 1 90 ? 14.161 -0.746 -3.214 1.00 66.06 90 ILE A C 1
ATOM 694 O O . ILE A 1 90 ? 14.143 0.217 -3.960 1.00 66.06 90 ILE A O 1
ATOM 698 N N . LYS A 1 91 ? 14.777 -1.883 -3.562 1.00 63.97 91 LYS A N 1
ATOM 699 C CA . LYS A 1 91 ? 15.483 -2.030 -4.848 1.00 63.97 91 LYS A CA 1
ATOM 700 C C . LYS A 1 91 ? 14.581 -2.088 -6.079 1.00 63.97 91 LYS A C 1
ATOM 702 O O . LYS A 1 91 ? 15.088 -1.946 -7.189 1.00 63.97 91 LYS A O 1
ATOM 707 N N . LEU A 1 92 ? 13.301 -2.399 -5.904 1.00 62.38 92 LEU A N 1
ATOM 708 C CA . LEU A 1 92 ? 12.348 -2.526 -7.006 1.00 62.38 92 LEU A CA 1
ATOM 709 C C . LEU A 1 92 ? 11.670 -1.191 -7.357 1.00 62.38 92 LEU A C 1
ATOM 711 O O . LEU A 1 92 ? 10.882 -1.167 -8.303 1.00 62.38 92 LEU A O 1
ATOM 715 N N . TRP A 1 93 ? 11.979 -0.117 -6.625 1.00 59.44 93 TRP A N 1
ATOM 716 C CA . TRP A 1 93 ? 11.392 1.215 -6.762 1.00 59.44 93 TRP A CA 1
ATOM 717 C C . TRP A 1 93 ? 12.463 2.294 -6.928 1.00 59.44 93 TRP A C 1
ATOM 719 O O . TRP A 1 93 ? 13.558 2.147 -6.341 1.00 59.44 93 TRP A O 1
#

Radius of gyration: 12.54 Å; chains: 1; bounding box: 33×21×29 Å

Organism: Trichodesmium erythraeum (strain IMS101) (NCBI:txid203124)

pLDDT: mean 79.82, std 11.34, range [52.47, 94.0]

Sequence (93 aa):
MELINQKLGVDNGEKIATGQVIKALILNGLGMVSRPLYLFSQFFEDKAIEKLLGTGINSEYLNDDKIGRVMDDIYQLGLTNLGSPVYVVIKLW

Foldseek 3Di:
DVVVCVVLPADPPAQAGLVLLLLLLVVCLVPPPPDDQQCSLVVCPPHPSCVRRHPNDHSVSSGPVVNVVSLVSLVVVCVVPVPDPSVVSVVSD

Secondary structure (DSSP, 8-state):
-HHHHHHH---TT-SS-HHHHHHHHHHHHTT-TT--GGGTTGGGTTS-HHHHH-TT--GGGS-HHHHHHHHHHHHHHHHH-TTSHHHHHHHT-